Protein AF-A0A7W3VXF8-F1 (afdb_monomer_lite)

Foldseek 3Di:
DDPPPDPPDDVQQPPPCVPPVDDDDDDDDDDPDFDADACVVVADWDDDQQWIWGWDADQQGIKIKIAGDDPVCVVDPDRIDIDHDDDRPDDND

pLDDT: mean 74.11, std 17.32, range [31.52, 95.75]

Secondary structure (DSSP, 8-state):
----------TTSSTTGGGTT--PPPPPPPPSSPPP---GGG-EEEEETTEEEEEEEETTEEEEEEEE-GGGGGG-S-SEEEEE----SS---

Sequence (93 aa):
MRDEIGVVEYPDGGRYAELADVAVPRPPEPPAVPVEVDASRHLGVYERAGSRIELSQSPGGLRLKTTVTGGLAELVAEKRRTTTWCRCRTRCS

Radius of gyration: 18.43 Å; chains: 1; bounding box: 34×44×41 Å

Structure (mmCIF, N/CA/C/O backbone):
data_AF-A0A7W3VXF8-F1
#
_entry.id   AF-A0A7W3VXF8-F1
#
loop_
_atom_site.group_PDB
_atom_site.id
_atom_site.type_symbol
_atom_site.label_atom_id
_atom_site.label_alt_id
_atom_site.label_comp_id
_atom_site.label_asym_id
_atom_site.label_entity_id
_atom_site.label_seq_id
_atom_site.pdbx_PDB_ins_code
_atom_site.Cartn_x
_atom_site.Cartn_y
_atom_site.Cartn_z
_atom_site.occupancy
_atom_site.B_iso_or_equiv
_atom_site.auth_seq_id
_atom_site.auth_comp_id
_atom_site.auth_asym_id
_atom_site.auth_atom_id
_atom_site.pdbx_PDB_model_num
ATOM 1 N N . MET A 1 1 ? 13.747 -0.613 10.178 1.00 31.52 1 MET A N 1
ATOM 2 C CA . MET A 1 1 ? 13.461 -2.035 10.459 1.00 31.52 1 MET A CA 1
ATOM 3 C C . MET A 1 1 ? 13.057 -2.680 9.132 1.00 31.52 1 MET A C 1
ATOM 5 O O . MET A 1 1 ? 11.933 -2.452 8.716 1.00 31.52 1 MET A O 1
ATOM 9 N N . ARG A 1 2 ? 14.041 -3.323 8.461 1.00 32.22 2 ARG A N 1
ATOM 10 C CA . ARG A 1 2 ? 14.029 -4.171 7.231 1.00 32.22 2 ARG A CA 1
ATOM 11 C C . ARG A 1 2 ? 13.119 -3.688 6.082 1.00 32.22 2 ARG A C 1
ATOM 13 O O . ARG A 1 2 ? 11.917 -3.877 6.154 1.00 32.22 2 ARG A O 1
ATOM 20 N N . ASP A 1 3 ? 13.533 -2.992 5.023 1.00 37.75 3 ASP A N 1
ATOM 21 C CA . ASP A 1 3 ? 14.604 -3.129 4.001 1.00 37.75 3 ASP A CA 1
ATOM 22 C C . ASP A 1 3 ? 14.617 -4.385 3.099 1.00 37.75 3 ASP A C 1
ATOM 24 O O . ASP A 1 3 ? 15.316 -4.398 2.094 1.00 37.75 3 ASP A O 1
ATOM 28 N N . GLU A 1 4 ? 13.759 -5.382 3.326 1.00 40.66 4 GLU A N 1
ATOM 29 C CA . GLU A 1 4 ? 13.788 -6.634 2.543 1.00 40.66 4 GLU A CA 1
ATOM 30 C C . GLU A 1 4 ? 12.504 -6.880 1.739 1.00 40.66 4 GLU A C 1
ATOM 32 O O . GLU A 1 4 ? 11.823 -7.885 1.911 1.00 40.66 4 GLU A O 1
ATOM 37 N N . ILE A 1 5 ? 12.182 -5.979 0.807 1.00 43.97 5 ILE A N 1
ATOM 38 C CA . ILE A 1 5 ? 11.548 -6.439 -0.437 1.00 43.97 5 ILE A CA 1
ATOM 39 C C . ILE A 1 5 ? 12.698 -6.589 -1.428 1.00 43.97 5 ILE A C 1
ATOM 41 O O . ILE A 1 5 ? 13.017 -5.663 -2.176 1.00 43.97 5 ILE A O 1
ATOM 45 N N . GLY A 1 6 ? 13.412 -7.709 -1.321 1.00 36.53 6 GLY A N 1
ATOM 46 C CA . GLY A 1 6 ? 14.402 -8.086 -2.319 1.00 36.53 6 GLY A CA 1
ATOM 47 C C . GLY A 1 6 ? 13.703 -8.233 -3.665 1.00 36.53 6 GLY A C 1
ATOM 48 O O . GLY A 1 6 ? 12.604 -8.786 -3.742 1.00 36.53 6 GLY A O 1
ATOM 49 N N . VAL A 1 7 ? 14.325 -7.728 -4.728 1.00 49.03 7 VAL A N 1
ATOM 50 C CA . VAL A 1 7 ? 14.035 -8.251 -6.062 1.00 49.03 7 VAL A CA 1
ATOM 51 C C . VAL A 1 7 ? 14.354 -9.739 -5.967 1.00 49.03 7 VAL A C 1
ATOM 53 O O . VAL A 1 7 ? 15.483 -10.099 -5.642 1.00 49.03 7 VAL A O 1
ATOM 56 N N . VAL A 1 8 ? 13.351 -10.603 -6.129 1.00 53.25 8 VAL A N 1
ATOM 57 C CA . VAL A 1 8 ? 13.611 -12.041 -6.184 1.00 53.25 8 VAL A CA 1
ATOM 58 C C . VAL A 1 8 ? 14.216 -12.303 -7.552 1.00 53.25 8 VAL A C 1
ATOM 60 O O . VAL A 1 8 ? 13.501 -12.463 -8.540 1.00 53.25 8 VAL A O 1
ATOM 63 N N . GLU A 1 9 ? 15.540 -12.246 -7.616 1.00 53.84 9 GLU A N 1
ATOM 64 C CA . GLU A 1 9 ? 16.281 -12.640 -8.802 1.00 53.84 9 GLU A CA 1
ATOM 65 C C . GLU A 1 9 ? 16.202 -14.162 -8.920 1.00 53.84 9 GLU A C 1
ATOM 67 O O . GLU A 1 9 ? 16.647 -14.895 -8.037 1.00 53.84 9 GLU A O 1
ATOM 72 N N . TYR A 1 10 ? 15.575 -14.639 -9.993 1.00 58.34 10 TYR A N 1
ATOM 73 C CA . TYR A 1 10 ? 15.594 -16.047 -10.365 1.00 58.34 10 TYR A CA 1
ATOM 74 C C . TYR A 1 10 ? 16.610 -16.199 -11.498 1.00 58.34 10 TYR A C 1
ATOM 76 O O . TYR A 1 10 ? 16.266 -15.873 -12.637 1.00 58.34 10 TYR A O 1
ATOM 84 N N . PRO A 1 11 ? 17.842 -16.655 -11.213 1.00 59.06 11 PRO A N 1
ATOM 85 C CA . PRO A 1 11 ? 18.904 -16.747 -12.217 1.00 59.06 11 PRO A CA 1
ATOM 86 C C . PRO A 1 11 ? 18.530 -17.652 -13.405 1.00 59.06 11 PRO A C 1
ATOM 88 O O . PRO A 1 11 ? 19.047 -17.447 -14.499 1.00 59.06 11 PRO A O 1
ATOM 91 N N . ASP A 1 12 ? 17.552 -18.549 -13.215 1.00 58.75 12 ASP A N 1
ATOM 92 C CA . ASP A 1 12 ? 17.151 -19.575 -14.184 1.00 58.75 12 ASP A CA 1
ATOM 93 C C . ASP A 1 12 ? 15.709 -19.402 -14.720 1.00 58.75 12 ASP A C 1
ATOM 95 O O . ASP A 1 12 ? 15.093 -20.356 -15.177 1.00 58.75 12 ASP A O 1
ATOM 99 N N . GLY A 1 13 ? 15.115 -18.198 -14.656 1.00 58.00 13 GLY A N 1
ATOM 100 C CA . GLY A 1 13 ? 13.784 -17.932 -15.247 1.00 58.00 13 GLY A CA 1
ATOM 101 C C . GLY A 1 13 ? 12.577 -18.342 -14.384 1.00 58.00 13 GLY A C 1
ATOM 102 O O . GLY A 1 13 ? 11.441 -18.419 -14.856 1.00 58.00 13 GLY A O 1
ATOM 103 N N . GLY A 1 14 ? 12.799 -18.555 -13.088 1.00 61.75 14 GLY A N 1
ATOM 104 C CA . GLY A 1 14 ? 11.767 -18.989 -12.146 1.00 61.75 14 GLY A CA 1
ATOM 105 C C . GLY A 1 14 ? 11.409 -20.465 -12.331 1.00 61.75 14 GLY A C 1
ATOM 106 O O . GLY A 1 14 ? 11.866 -21.123 -13.256 1.00 61.75 14 GLY A O 1
ATOM 107 N N . ARG A 1 15 ? 10.560 -21.009 -11.452 1.00 61.00 15 ARG A N 1
ATOM 108 C CA . ARG A 1 15 ? 10.241 -22.456 -11.367 1.00 61.00 15 ARG A CA 1
ATOM 109 C C . ARG A 1 15 ? 9.626 -23.099 -12.629 1.00 61.00 15 ARG A C 1
ATOM 111 O O . ARG A 1 15 ? 9.267 -24.269 -12.580 1.00 61.00 15 ARG A O 1
ATOM 118 N N . TYR A 1 16 ? 9.452 -22.349 -13.715 1.00 58.75 16 TYR A N 1
ATOM 119 C CA . TYR A 1 16 ? 8.726 -22.777 -14.911 1.00 58.75 16 TYR A CA 1
ATOM 120 C C . TYR A 1 16 ? 9.527 -22.654 -16.214 1.00 58.75 16 TYR A C 1
ATOM 122 O O . TYR A 1 16 ? 9.085 -23.202 -17.219 1.00 58.75 16 TYR A O 1
ATOM 130 N N . ALA A 1 17 ? 10.676 -21.969 -16.232 1.00 57.66 17 ALA A N 1
ATOM 131 C CA . ALA A 1 17 ? 11.431 -21.775 -17.475 1.00 57.66 17 ALA A CA 1
ATOM 132 C C . ALA A 1 17 ? 12.059 -23.079 -17.996 1.00 57.66 17 ALA A C 1
ATOM 134 O O . ALA A 1 17 ? 12.018 -23.336 -19.195 1.00 57.66 17 ALA A O 1
ATOM 135 N N . GLU A 1 18 ? 12.534 -23.950 -17.101 1.00 61.06 18 GLU A N 1
ATOM 136 C CA . GLU A 1 18 ? 13.069 -25.278 -17.451 1.00 61.06 18 GLU A CA 1
ATOM 137 C C . GLU A 1 18 ? 11.995 -26.253 -17.967 1.00 61.06 18 GLU A C 1
ATOM 139 O O . GLU A 1 18 ? 12.318 -27.254 -18.598 1.00 61.06 18 GLU A O 1
ATOM 144 N N . LEU A 1 19 ? 10.711 -25.980 -17.701 1.00 69.00 19 LEU A N 1
ATOM 145 C CA . LEU A 1 19 ? 9.608 -26.896 -18.011 1.00 69.00 19 LEU A CA 1
ATOM 146 C C . LEU A 1 19 ? 8.965 -26.649 -19.380 1.00 69.00 19 LEU A C 1
ATOM 148 O O . LEU A 1 19 ? 8.135 -27.456 -19.796 1.00 69.00 19 LEU A O 1
ATOM 152 N N . ALA A 1 20 ? 9.276 -25.534 -20.050 1.00 64.81 20 ALA A N 1
ATOM 153 C CA . ALA A 1 20 ? 8.440 -25.050 -21.148 1.00 64.81 20 ALA A CA 1
ATOM 154 C C . ALA A 1 20 ? 9.164 -24.748 -22.472 1.00 64.81 20 ALA A C 1
ATOM 156 O O . ALA A 1 20 ? 8.477 -24.388 -23.421 1.00 64.81 20 ALA A O 1
ATOM 157 N N . ASP A 1 21 ? 10.496 -24.860 -22.575 1.00 65.75 21 ASP A N 1
ATOM 158 C CA . ASP A 1 21 ? 11.259 -24.403 -23.763 1.00 65.75 21 ASP A CA 1
ATOM 159 C C . ASP A 1 21 ? 10.881 -22.964 -24.205 1.00 65.75 21 ASP A C 1
ATOM 161 O O . ASP A 1 21 ? 10.988 -22.581 -25.373 1.00 65.75 21 ASP A O 1
ATOM 165 N N . VAL A 1 22 ? 10.417 -22.133 -23.261 1.00 72.00 22 VAL A N 1
ATOM 166 C CA . VAL A 1 22 ? 9.998 -20.750 -23.518 1.00 72.00 22 VAL A CA 1
ATOM 167 C C . VAL A 1 22 ? 11.120 -19.803 -23.113 1.00 72.00 22 VAL A C 1
ATOM 169 O O . VAL A 1 22 ? 11.507 -19.736 -21.947 1.00 72.00 22 VAL A O 1
ATOM 172 N N . ALA A 1 23 ? 11.595 -19.000 -24.067 1.00 75.38 23 ALA A N 1
ATOM 173 C CA . ALA A 1 23 ? 12.494 -17.888 -23.779 1.00 75.38 23 ALA A CA 1
ATOM 174 C C . ALA A 1 23 ? 11.761 -16.813 -22.953 1.00 75.38 23 ALA A C 1
ATOM 176 O O . ALA A 1 23 ? 10.855 -16.144 -23.454 1.00 75.38 23 ALA A O 1
ATOM 177 N N . VAL A 1 24 ? 12.154 -16.639 -21.687 1.00 74.12 24 VAL A N 1
ATOM 178 C CA . VAL A 1 24 ? 11.580 -15.621 -20.795 1.00 74.12 24 VAL A CA 1
ATOM 179 C C . VAL A 1 24 ? 12.201 -14.251 -21.113 1.00 74.12 24 VAL A C 1
ATOM 181 O O . VAL A 1 24 ? 13.426 -14.111 -21.053 1.00 74.12 24 VAL A O 1
ATOM 184 N N . PRO A 1 25 ? 11.401 -13.219 -21.452 1.00 78.25 25 PRO A N 1
ATOM 185 C CA . PRO A 1 25 ? 11.911 -11.866 -21.654 1.00 78.25 25 PRO A CA 1
ATOM 186 C C . PRO A 1 25 ? 12.614 -11.332 -20.402 1.00 78.25 25 PRO A C 1
ATOM 188 O O . PRO A 1 25 ? 12.208 -11.626 -19.277 1.00 78.25 25 PRO A O 1
ATOM 191 N N . ARG A 1 26 ? 13.649 -10.504 -20.594 1.00 79.31 26 ARG A N 1
ATOM 192 C CA . ARG A 1 26 ? 14.360 -9.869 -19.475 1.00 79.31 26 ARG A CA 1
ATOM 193 C C . ARG A 1 26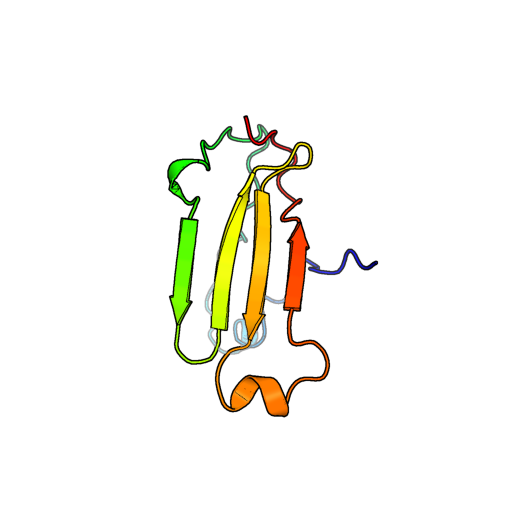 ? 13.396 -9.045 -18.605 1.00 79.31 26 ARG A C 1
ATOM 195 O O . ARG A 1 26 ? 12.518 -8.380 -19.165 1.00 79.31 26 ARG A O 1
ATOM 202 N N . PRO A 1 27 ? 13.569 -9.045 -17.268 1.00 81.31 27 PRO A N 1
ATOM 203 C CA . PRO A 1 27 ? 12.773 -8.202 -16.387 1.00 81.31 27 PRO A CA 1
ATOM 204 C C . PRO A 1 27 ? 12.892 -6.721 -16.773 1.00 81.31 27 PRO A C 1
ATOM 206 O O . PRO A 1 27 ? 13.978 -6.275 -17.150 1.00 81.31 27 PRO A O 1
ATOM 209 N N . PRO A 1 28 ? 11.805 -5.940 -16.676 1.00 83.19 28 PRO A N 1
ATOM 210 C CA . PRO A 1 28 ? 11.880 -4.502 -16.871 1.00 83.19 28 PRO A CA 1
ATOM 211 C C . PRO A 1 28 ? 12.739 -3.865 -15.772 1.00 83.19 28 PRO A C 1
ATOM 213 O O . PRO A 1 28 ? 12.523 -4.103 -14.583 1.00 83.19 28 PRO A O 1
ATOM 216 N N . GLU A 1 29 ? 13.691 -3.026 -16.172 1.00 84.31 29 GLU A N 1
ATOM 217 C CA . GLU A 1 29 ? 14.502 -2.233 -15.248 1.00 84.31 29 GLU A CA 1
ATOM 218 C C . GLU A 1 29 ? 13.824 -0.886 -14.946 1.00 84.31 29 GLU A C 1
ATOM 220 O O . GLU A 1 29 ? 13.115 -0.338 -15.800 1.00 84.31 29 GLU A O 1
ATOM 225 N N . PRO A 1 30 ? 14.030 -0.313 -13.746 1.00 82.81 30 PRO A N 1
ATOM 226 C CA . PRO A 1 30 ? 13.606 1.050 -13.468 1.00 82.81 30 PRO A CA 1
ATOM 227 C C . PRO A 1 30 ? 14.236 2.041 -14.461 1.00 82.81 30 PRO A C 1
ATOM 229 O O . PRO A 1 30 ? 15.407 1.894 -14.817 1.00 82.81 30 PRO A O 1
ATOM 232 N N . PRO A 1 31 ? 13.505 3.084 -14.885 1.00 83.81 31 PRO A N 1
ATOM 233 C CA . PRO A 1 31 ? 14.051 4.090 -15.785 1.00 83.81 31 PRO A CA 1
ATOM 234 C C . PRO A 1 31 ? 15.241 4.816 -15.142 1.00 83.81 31 PRO A C 1
ATOM 236 O O . PRO A 1 31 ? 15.221 5.140 -13.953 1.00 83.81 31 PRO A O 1
ATOM 239 N N . ALA A 1 32 ? 16.266 5.107 -15.950 1.00 86.31 32 ALA A N 1
ATOM 240 C CA . ALA A 1 32 ? 17.486 5.780 -15.493 1.00 86.31 32 ALA A CA 1
ATOM 241 C C . ALA A 1 32 ? 17.208 7.172 -14.902 1.00 86.31 32 ALA A C 1
ATOM 243 O O . ALA A 1 32 ? 17.855 7.588 -13.942 1.00 86.31 32 ALA A O 1
ATOM 244 N N . VAL A 1 33 ? 16.224 7.879 -15.465 1.00 84.38 33 VAL A N 1
ATOM 245 C CA . VAL A 1 33 ? 15.701 9.126 -14.909 1.00 84.38 33 VAL A CA 1
ATOM 246 C C . VAL A 1 33 ? 14.414 8.807 -14.147 1.00 84.38 33 VAL A C 1
ATOM 248 O O . VAL A 1 33 ? 13.472 8.287 -14.752 1.00 84.38 33 VAL A O 1
ATOM 251 N N . PRO A 1 34 ? 14.348 9.107 -12.838 1.00 81.38 34 PRO A N 1
ATOM 252 C CA . PRO A 1 34 ? 13.123 8.957 -12.069 1.00 81.38 34 PRO A CA 1
ATOM 253 C C . PRO A 1 34 ? 11.978 9.774 -12.678 1.00 81.38 34 PRO A C 1
ATOM 255 O O . PRO A 1 34 ? 12.143 10.948 -13.001 1.00 81.38 34 PRO A O 1
ATOM 258 N N . VAL A 1 35 ? 10.808 9.150 -12.813 1.00 82.25 35 VAL A N 1
ATOM 259 C CA . VAL A 1 35 ? 9.599 9.824 -13.296 1.00 82.25 35 VAL A CA 1
ATOM 260 C C . VAL A 1 35 ? 8.877 10.459 -12.114 1.00 82.25 35 VAL A C 1
ATOM 262 O O . VAL A 1 35 ? 8.584 9.780 -11.126 1.00 82.25 35 VAL A O 1
ATOM 265 N N . GLU A 1 36 ? 8.581 11.751 -12.227 1.00 79.62 36 GLU A N 1
ATOM 266 C CA . GLU A 1 36 ? 7.711 12.458 -11.290 1.00 79.62 36 GLU A CA 1
ATOM 267 C C . GLU A 1 36 ? 6.261 12.037 -11.547 1.00 79.62 36 GLU A C 1
ATOM 269 O O . GLU A 1 36 ? 5.749 12.135 -12.665 1.00 79.62 36 GLU A O 1
ATOM 274 N N . VAL A 1 37 ? 5.604 11.523 -10.509 1.00 81.38 37 VAL A N 1
ATOM 275 C CA . VAL A 1 37 ? 4.212 11.080 -10.577 1.00 81.38 37 VAL A CA 1
ATOM 276 C C . VAL A 1 37 ? 3.435 11.804 -9.496 1.00 81.38 37 VAL A C 1
ATOM 278 O O . VAL A 1 37 ? 3.691 11.607 -8.310 1.00 81.38 37 VAL A O 1
ATOM 281 N N . ASP A 1 38 ? 2.435 12.579 -9.907 1.00 81.75 38 ASP A N 1
ATOM 282 C CA . ASP A 1 38 ? 1.470 13.146 -8.974 1.00 81.75 38 ASP A CA 1
ATOM 283 C C . ASP A 1 38 ? 0.602 12.025 -8.382 1.00 81.75 38 ASP A C 1
ATOM 285 O O . ASP A 1 38 ? -0.265 11.436 -9.046 1.00 81.75 38 ASP A O 1
ATOM 289 N N . ALA A 1 39 ? 0.869 11.709 -7.118 1.00 82.06 39 ALA A N 1
ATOM 290 C CA . ALA A 1 39 ? 0.162 10.683 -6.374 1.00 82.06 39 ALA A CA 1
ATOM 291 C C . ALA A 1 39 ? -1.043 11.227 -5.588 1.00 82.06 39 ALA A C 1
ATOM 293 O O . ALA A 1 39 ? -1.762 10.443 -4.964 1.00 82.06 39 ALA A O 1
ATOM 294 N N . SER A 1 40 ? -1.301 12.540 -5.643 1.00 85.81 40 SER A N 1
ATOM 295 C CA . SER A 1 40 ? -2.408 13.187 -4.931 1.00 85.81 40 SER A CA 1
ATOM 296 C C . SER A 1 40 ? -3.773 12.616 -5.328 1.00 85.81 40 SER A C 1
ATOM 298 O O . SER A 1 40 ? -4.658 12.476 -4.484 1.00 85.81 40 SER A O 1
ATOM 300 N N . ARG A 1 41 ? -3.907 12.166 -6.584 1.00 86.94 41 ARG A N 1
ATOM 301 C CA . ARG A 1 41 ? -5.117 11.516 -7.112 1.00 86.94 41 ARG A CA 1
ATOM 302 C C . ARG A 1 41 ? -5.518 10.228 -6.388 1.00 86.94 41 ARG A C 1
ATOM 304 O O . ARG A 1 41 ? -6.650 9.785 -6.532 1.00 86.94 41 ARG A O 1
ATOM 311 N N . HIS A 1 42 ? -4.592 9.608 -5.657 1.00 88.69 42 HIS A N 1
ATOM 312 C CA . HIS A 1 42 ? -4.826 8.341 -4.957 1.00 88.69 42 HIS A CA 1
ATOM 313 C C . HIS A 1 42 ? -5.115 8.526 -3.468 1.00 88.69 42 HIS A C 1
ATOM 315 O O . HIS A 1 42 ? -5.393 7.546 -2.776 1.00 88.69 42 HIS A O 1
ATOM 321 N N . LEU A 1 43 ? -5.041 9.754 -2.957 1.00 92.69 43 LEU A N 1
ATOM 322 C CA . LEU A 1 43 ? -5.300 10.039 -1.551 1.00 92.69 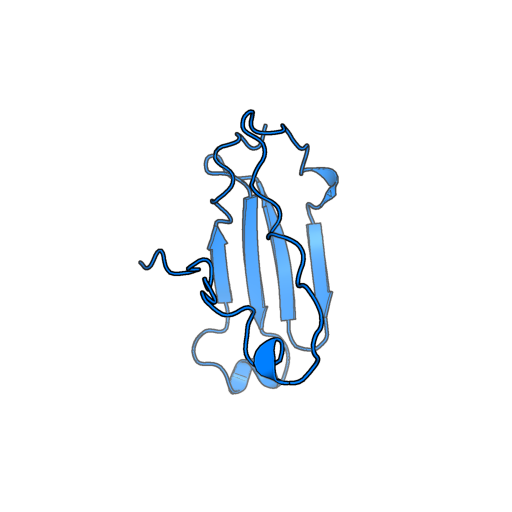43 LEU A CA 1
ATOM 323 C C . LEU A 1 43 ? -6.761 9.787 -1.198 1.00 92.69 43 LEU A C 1
ATOM 325 O O . LEU A 1 43 ? -7.665 10.017 -1.997 1.00 92.69 43 LEU A O 1
ATOM 329 N N . GLY A 1 44 ? -6.984 9.347 0.036 1.00 93.94 44 GLY A N 1
ATOM 330 C CA . GLY A 1 44 ? -8.325 9.088 0.534 1.00 93.94 44 GLY A CA 1
ATOM 331 C C . GLY A 1 44 ? -8.409 7.832 1.380 1.00 93.94 44 GLY A C 1
ATOM 332 O O . GLY A 1 44 ? -7.411 7.311 1.887 1.00 93.94 44 GLY A O 1
ATOM 333 N N . VAL A 1 45 ? -9.641 7.368 1.554 1.00 95.75 45 VAL A N 1
ATOM 334 C CA . VAL A 1 45 ? -9.960 6.204 2.371 1.00 95.75 45 VAL A CA 1
ATOM 335 C C . VAL A 1 45 ? -10.570 5.134 1.487 1.00 95.75 45 VAL A C 1
ATOM 337 O O . VAL A 1 45 ? -11.563 5.372 0.806 1.00 95.75 45 VAL A O 1
ATOM 340 N N . TYR A 1 46 ? -9.990 3.947 1.563 1.00 94.50 46 TYR A N 1
ATOM 341 C CA . TYR A 1 46 ? -10.455 2.760 0.873 1.00 94.50 46 TYR A CA 1
ATOM 342 C C . TYR A 1 46 ? -10.940 1.757 1.902 1.00 94.50 46 TYR A C 1
ATOM 344 O O . TYR A 1 46 ? -10.333 1.576 2.964 1.00 94.50 46 TYR A O 1
ATOM 352 N N . GLU A 1 47 ? -12.026 1.077 1.575 1.00 89.44 47 GLU A N 1
ATOM 353 C CA . GLU A 1 47 ? -12.5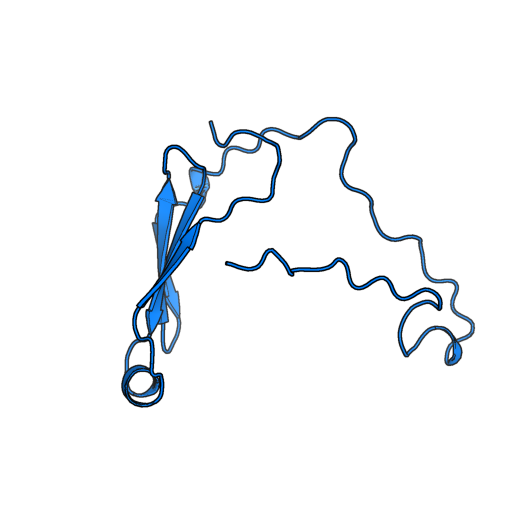88 0.044 2.424 1.00 89.44 47 GLU A CA 1
ATOM 354 C C . GLU A 1 47 ? -12.687 -1.264 1.650 1.00 89.44 47 GLU A C 1
ATOM 356 O O . GLU A 1 47 ? -13.089 -1.302 0.489 1.00 89.44 47 GLU A O 1
ATOM 361 N N . ARG A 1 48 ? -12.295 -2.346 2.314 1.00 88.44 48 ARG A N 1
ATOM 362 C CA . ARG A 1 48 ? -12.545 -3.719 1.885 1.00 88.44 48 ARG A CA 1
ATOM 363 C C . ARG A 1 48 ? -13.028 -4.512 3.086 1.00 88.44 48 ARG A C 1
ATOM 365 O O . ARG A 1 48 ? -12.775 -4.132 4.231 1.00 88.44 48 ARG A O 1
ATOM 372 N N . ALA A 1 49 ? -13.648 -5.659 2.830 1.00 88.12 49 ALA A N 1
ATOM 373 C CA . ALA A 1 49 ? -13.982 -6.598 3.891 1.00 88.12 49 ALA A CA 1
ATOM 374 C C . ALA A 1 49 ? -12.738 -6.888 4.757 1.00 88.12 49 ALA A C 1
ATOM 376 O O . ALA A 1 49 ? -11.702 -7.340 4.260 1.00 88.12 49 ALA A O 1
ATOM 377 N N . GLY A 1 50 ? -12.838 -6.562 6.046 1.00 84.69 50 GLY A N 1
ATOM 378 C CA . GLY A 1 50 ? -11.794 -6.797 7.042 1.00 84.69 50 GLY A CA 1
ATOM 379 C C . GLY A 1 50 ? -10.689 -5.741 7.138 1.00 84.69 50 GLY A C 1
ATOM 380 O O . GLY A 1 50 ? -9.809 -5.894 7.984 1.00 84.69 50 GLY A O 1
ATOM 381 N N . SER A 1 51 ? -10.685 -4.671 6.331 1.00 89.25 51 SER A N 1
ATOM 382 C CA . SER A 1 51 ? -9.735 -3.572 6.551 1.00 89.25 51 SER A CA 1
ATOM 383 C C . SER A 1 51 ? -10.161 -2.228 5.967 1.00 89.25 51 SER A C 1
ATOM 385 O O . SER A 1 51 ? -10.619 -2.149 4.828 1.00 89.25 51 SER A O 1
ATOM 387 N N . ARG A 1 52 ? -9.849 -1.161 6.701 1.00 93.19 52 ARG A N 1
ATOM 388 C CA . ARG A 1 52 ? -9.885 0.232 6.250 1.00 93.19 52 ARG A CA 1
ATOM 389 C C . ARG A 1 52 ? -8.464 0.728 5.997 1.00 93.19 52 ARG A C 1
ATOM 391 O O . ARG A 1 52 ? -7.600 0.568 6.860 1.00 93.19 52 ARG A O 1
ATOM 398 N N . ILE A 1 53 ? -8.224 1.328 4.839 1.00 93.44 53 ILE A N 1
ATOM 399 C CA . ILE A 1 53 ? -6.912 1.816 4.407 1.00 93.44 53 ILE A CA 1
ATOM 400 C C . ILE A 1 53 ? -7.008 3.324 4.184 1.00 93.44 53 ILE A C 1
ATOM 402 O O . ILE A 1 53 ? -7.868 3.792 3.448 1.00 93.44 53 ILE A O 1
ATOM 406 N N . GLU A 1 54 ? -6.127 4.084 4.821 1.00 94.69 54 GLU A N 1
ATOM 407 C CA . GLU A 1 54 ? -6.042 5.539 4.708 1.00 94.69 54 GLU A CA 1
ATOM 408 C C . GLU A 1 54 ? -4.725 5.893 3.994 1.00 94.69 54 GLU A C 1
ATOM 410 O O . GLU A 1 54 ? -3.649 5.509 4.465 1.00 94.69 54 GLU A O 1
ATOM 415 N N . LEU A 1 55 ? -4.809 6.601 2.862 1.00 93.19 55 LEU A N 1
ATOM 416 C CA . LEU A 1 55 ? -3.668 7.133 2.111 1.00 93.19 55 LEU A CA 1
ATOM 417 C C . LEU A 1 55 ? -3.545 8.642 2.335 1.00 93.19 55 LEU A C 1
ATOM 419 O O . LEU A 1 55 ? -4.470 9.397 2.029 1.0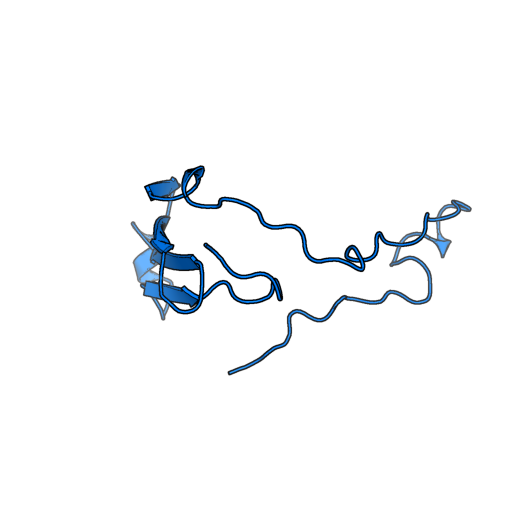0 93.19 55 LEU A O 1
ATOM 423 N N . SER A 1 56 ? -2.393 9.082 2.844 1.00 91.38 56 SER A N 1
ATOM 424 C CA . SER A 1 56 ? -2.080 10.491 3.098 1.00 91.38 56 SER A CA 1
ATOM 425 C C . SER A 1 56 ? -0.676 10.860 2.622 1.00 91.38 56 SER A C 1
ATOM 427 O O . SER A 1 56 ? 0.202 10.006 2.504 1.00 91.38 56 SER A O 1
ATOM 429 N N . GLN A 1 57 ? -0.444 12.145 2.352 1.00 89.50 57 GLN A N 1
ATOM 430 C CA . GLN A 1 57 ? 0.905 12.650 2.092 1.00 89.50 57 GLN A CA 1
ATOM 431 C C . GLN A 1 57 ? 1.627 12.968 3.401 1.00 89.50 57 GLN A C 1
ATOM 433 O O . GLN A 1 57 ? 1.020 13.392 4.386 1.00 89.50 57 GLN A O 1
ATOM 438 N N . SER A 1 58 ? 2.941 12.776 3.407 1.00 82.38 58 SER A N 1
ATOM 439 C CA . SER A 1 58 ? 3.831 13.216 4.474 1.00 82.38 58 SER A CA 1
ATOM 440 C C . SER A 1 58 ? 5.119 13.783 3.870 1.00 82.38 58 SER A C 1
ATOM 442 O O . SER A 1 58 ? 5.425 13.473 2.719 1.00 82.38 58 SER A O 1
ATOM 444 N N . PRO A 1 59 ? 5.927 14.549 4.626 1.00 77.25 59 PRO A N 1
ATOM 445 C CA . PRO A 1 59 ? 7.192 15.090 4.117 1.00 77.25 59 PRO A CA 1
ATOM 446 C C . PRO A 1 59 ? 8.174 14.026 3.589 1.00 77.25 59 PRO A C 1
ATOM 448 O O . PRO A 1 59 ? 9.056 14.338 2.799 1.00 77.25 59 PRO A O 1
ATOM 451 N N . GLY A 1 60 ? 8.029 12.769 4.027 1.00 74.69 60 GLY A N 1
ATOM 452 C CA . GLY A 1 60 ? 8.823 11.621 3.573 1.00 74.69 60 GLY A CA 1
ATOM 453 C C . GL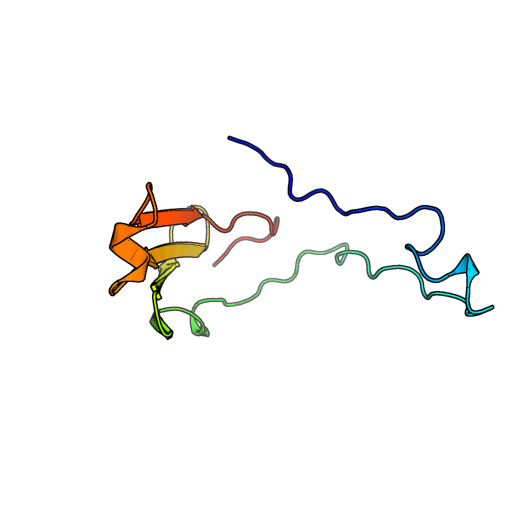Y A 1 60 ? 8.170 10.790 2.461 1.00 74.69 60 GLY A C 1
ATOM 454 O O . GLY A 1 60 ? 8.582 9.650 2.252 1.00 74.69 60 GLY A O 1
ATOM 455 N N . GLY A 1 61 ? 7.132 11.312 1.801 1.00 79.38 61 GLY A N 1
ATOM 456 C CA . GLY A 1 61 ? 6.363 10.615 0.770 1.00 79.38 61 GLY A CA 1
ATOM 457 C C . GLY A 1 61 ? 4.994 10.135 1.250 1.00 79.38 61 GLY A C 1
ATOM 458 O O . GLY A 1 61 ? 4.495 10.531 2.311 1.00 79.38 61 GLY A O 1
ATOM 459 N N . LEU A 1 62 ? 4.372 9.268 0.453 1.00 86.06 62 LEU A N 1
ATOM 460 C CA . LEU A 1 62 ? 3.067 8.693 0.760 1.00 86.06 62 LEU A CA 1
ATOM 461 C C . LEU A 1 62 ? 3.099 7.834 2.028 1.00 86.06 62 LEU A C 1
ATOM 463 O O . LEU A 1 62 ? 3.985 7.007 2.250 1.00 86.06 62 LEU A O 1
ATOM 467 N N . ARG A 1 63 ? 2.067 7.987 2.851 1.00 88.38 63 ARG A N 1
ATOM 468 C CA . ARG A 1 63 ? 1.830 7.198 4.051 1.00 88.38 63 ARG A CA 1
ATOM 469 C C . ARG A 1 63 ? 0.546 6.405 3.885 1.00 88.38 63 ARG A C 1
ATOM 471 O O . ARG A 1 63 ? -0.508 6.954 3.584 1.00 88.38 63 ARG A O 1
ATOM 478 N N . LEU A 1 64 ? 0.652 5.108 4.138 1.00 91.31 64 LEU A N 1
ATOM 479 C CA . LEU A 1 64 ? -0.460 4.177 4.154 1.00 91.31 64 LEU A CA 1
ATOM 480 C C . LEU A 1 64 ? -0.707 3.733 5.590 1.00 91.31 64 LEU A C 1
ATOM 482 O O . LEU A 1 64 ? 0.193 3.229 6.263 1.00 91.31 64 LEU A O 1
ATOM 486 N N . LYS A 1 65 ? -1.937 3.891 6.065 1.00 92.25 65 LYS A N 1
ATOM 487 C CA . LYS A 1 65 ? -2.376 3.380 7.361 1.00 92.25 65 LYS A CA 1
ATOM 488 C C . LYS A 1 65 ? -3.474 2.353 7.150 1.00 92.25 65 LYS A C 1
ATOM 490 O O . LYS A 1 65 ? -4.549 2.673 6.666 1.00 92.25 65 LYS A O 1
ATOM 495 N N . THR A 1 66 ? -3.202 1.114 7.531 1.00 91.00 66 THR A N 1
ATOM 496 C CA . THR A 1 66 ? -4.176 0.024 7.498 1.00 91.00 66 THR A CA 1
ATOM 497 C C . THR A 1 66 ? -4.725 -0.202 8.893 1.00 91.00 66 THR A C 1
ATOM 499 O O . THR A 1 66 ? -3.969 -0.317 9.856 1.00 91.00 66 THR A O 1
ATOM 502 N N . THR A 1 67 ? -6.042 -0.296 8.994 1.00 93.44 67 THR A N 1
ATOM 503 C CA . THR A 1 67 ? -6.758 -0.695 10.202 1.00 93.44 67 THR A CA 1
ATOM 504 C C . THR A 1 67 ? -7.552 -1.949 9.886 1.00 93.44 67 THR A C 1
ATOM 506 O O . THR A 1 67 ? -8.400 -1.920 8.998 1.00 93.44 67 THR A O 1
ATOM 509 N N . VAL A 1 68 ? -7.276 -3.048 10.582 1.00 91.75 68 VAL A N 1
ATOM 510 C CA . VAL A 1 68 ? -8.061 -4.280 10.458 1.00 91.75 68 VAL A CA 1
ATOM 511 C C . VAL A 1 68 ? -9.410 -4.061 11.141 1.00 91.75 68 VAL A C 1
ATOM 513 O O . VAL A 1 68 ? -9.472 -3.502 12.236 1.00 91.75 68 VAL A O 1
ATOM 516 N N . THR A 1 69 ? -10.492 -4.446 10.471 1.00 89.44 69 THR A N 1
ATOM 517 C CA . THR A 1 69 ? -11.873 -4.210 10.915 1.00 89.44 69 THR A CA 1
ATOM 518 C C . THR A 1 69 ? -12.645 -5.525 11.044 1.00 89.44 69 THR A C 1
ATOM 520 O O . THR A 1 69 ? -12.272 -6.545 10.464 1.00 89.44 69 THR A O 1
ATOM 523 N N . GLY A 1 70 ? -13.736 -5.511 11.817 1.00 85.69 70 GLY A N 1
ATOM 524 C CA . GLY A 1 70 ? -14.605 -6.679 12.007 1.00 85.69 70 GLY A CA 1
ATOM 525 C C . GLY A 1 70 ? -13.939 -7.832 12.768 1.00 85.69 70 GLY A C 1
ATOM 526 O O . GLY A 1 70 ? -12.968 -7.629 13.491 1.00 85.69 70 GLY A O 1
ATOM 527 N N . GLY A 1 71 ? -14.451 -9.056 12.591 1.00 83.56 71 GLY A N 1
ATOM 528 C CA . GLY A 1 71 ? -13.973 -10.244 13.321 1.00 83.56 71 GLY A CA 1
ATOM 529 C C . GLY A 1 71 ? -12.499 -10.595 13.077 1.00 83.56 71 GLY A C 1
ATOM 530 O O . GLY A 1 71 ? -11.855 -11.177 13.941 1.00 83.56 71 GLY A O 1
ATOM 531 N N . LEU A 1 72 ? -11.935 -10.165 11.943 1.00 80.50 72 LEU A N 1
ATOM 532 C CA . LEU A 1 72 ? -10.505 -10.293 11.642 1.00 80.50 72 LEU A CA 1
ATOM 533 C C . LEU A 1 72 ? -9.626 -9.509 12.623 1.00 80.50 72 LEU A C 1
ATOM 535 O O . LEU A 1 72 ? -8.500 -9.926 12.885 1.00 80.50 72 LEU A O 1
ATOM 539 N N . ALA A 1 73 ? -10.125 -8.399 13.176 1.00 83.06 73 ALA A N 1
ATOM 540 C CA . ALA A 1 73 ? -9.370 -7.595 14.127 1.00 83.06 73 ALA A CA 1
ATOM 541 C C . ALA A 1 73 ? -9.030 -8.405 15.384 1.00 83.06 73 ALA A C 1
ATOM 543 O O . ALA A 1 73 ? -7.916 -8.299 15.882 1.00 83.06 73 ALA A O 1
ATOM 544 N N . GLU A 1 74 ? -9.939 -9.259 15.858 1.00 85.06 74 GLU A N 1
ATOM 545 C CA . GLU A 1 74 ? -9.730 -10.068 17.067 1.00 85.06 74 GLU A CA 1
ATOM 546 C C . GLU A 1 74 ? -8.699 -11.192 16.890 1.00 85.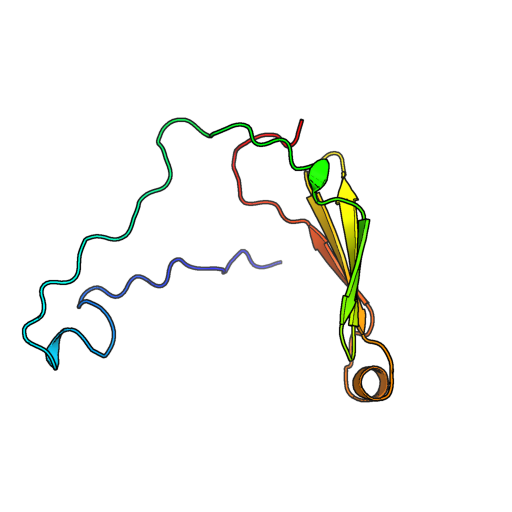06 74 GLU A C 1
ATOM 548 O O . GLU A 1 74 ? -8.218 -11.745 17.874 1.00 85.06 74 GLU A O 1
ATOM 553 N N . LEU A 1 75 ? -8.321 -11.505 15.649 1.00 86.50 75 LEU A N 1
ATOM 554 C CA . LEU A 1 75 ? -7.377 -12.577 15.325 1.00 86.50 75 LEU A CA 1
ATOM 555 C C . LEU A 1 75 ? -5.958 -12.072 15.037 1.00 86.50 75 LEU A C 1
ATOM 557 O O . LEU A 1 75 ? -5.041 -12.877 14.881 1.00 86.50 75 LEU A O 1
ATOM 561 N N . VAL A 1 76 ? -5.757 -10.756 14.940 1.00 82.56 76 VAL A N 1
ATOM 562 C CA . VAL A 1 76 ? -4.453 -10.162 14.623 1.00 82.56 76 VAL A CA 1
ATOM 563 C C . VAL A 1 76 ? -3.886 -9.417 15.823 1.00 82.56 76 VAL A C 1
ATOM 565 O O . VAL A 1 76 ? -4.556 -8.600 16.450 1.00 82.56 76 VAL A O 1
ATOM 568 N N . ALA A 1 77 ? -2.607 -9.659 16.115 1.00 77.62 77 ALA A N 1
ATOM 569 C CA . ALA A 1 77 ? -1.914 -8.982 17.210 1.00 77.62 77 ALA A CA 1
ATOM 570 C C . ALA A 1 77 ? -1.796 -7.464 16.976 1.00 77.62 77 ALA A C 1
ATOM 572 O O . ALA A 1 77 ? -1.898 -6.672 17.908 1.00 77.62 77 ALA A O 1
ATOM 573 N N . GLU A 1 78 ? -1.618 -7.045 15.720 1.00 75.62 78 GLU A N 1
ATOM 574 C CA . GLU A 1 78 ? -1.500 -5.638 15.342 1.00 75.62 78 GLU A CA 1
ATOM 575 C C . GLU A 1 78 ? -2.705 -5.203 14.496 1.00 75.62 78 GLU A C 1
ATOM 577 O O . GLU A 1 78 ? -2.793 -5.484 13.301 1.00 75.62 78 GLU A O 1
ATOM 582 N N . LYS A 1 79 ? -3.644 -4.487 15.129 1.00 82.88 79 LYS A N 1
ATOM 583 C CA . LYS A 1 79 ? -4.880 -3.994 14.491 1.00 82.88 79 LYS A CA 1
ATOM 584 C C . LYS A 1 79 ? -4.655 -2.753 13.617 1.00 82.88 79 LYS A C 1
ATOM 586 O O . LYS A 1 79 ? -5.457 -2.480 12.725 1.00 82.88 79 LYS A O 1
ATOM 591 N N . ARG A 1 80 ? -3.589 -1.981 13.861 1.00 82.31 80 ARG A N 1
ATOM 592 C CA . ARG A 1 80 ? -3.232 -0.787 13.081 1.00 82.31 80 ARG A CA 1
ATOM 593 C C . ARG A 1 80 ? -1.779 -0.846 12.666 1.00 82.31 80 ARG A C 1
ATOM 595 O O . ARG A 1 80 ? -0.901 -0.836 13.517 1.00 82.31 80 ARG A O 1
ATOM 602 N N . ARG A 1 81 ? -1.544 -0.800 11.361 1.00 84.06 81 ARG A N 1
ATOM 603 C CA . ARG A 1 81 ? -0.206 -0.726 10.788 1.00 84.06 81 ARG A CA 1
ATOM 604 C C . ARG A 1 81 ? -0.080 0.536 9.966 1.00 84.06 81 ARG A C 1
ATOM 606 O O . ARG A 1 81 ? -0.931 0.822 9.128 1.00 84.06 81 ARG A O 1
ATOM 613 N N . THR A 1 82 ? 0.994 1.277 10.196 1.00 82.38 82 THR A N 1
ATOM 614 C CA . THR A 1 82 ? 1.347 2.413 9.350 1.00 82.38 82 THR A CA 1
ATOM 615 C C . THR A 1 82 ? 2.620 2.081 8.601 1.00 82.38 82 THR A C 1
ATOM 617 O O . THR A 1 82 ? 3.655 1.824 9.208 1.00 82.38 82 THR A O 1
ATOM 620 N N . THR A 1 83 ? 2.544 2.122 7.280 1.00 78.06 83 THR A N 1
ATOM 621 C CA . THR A 1 83 ? 3.676 1.918 6.390 1.00 78.06 83 THR A CA 1
ATOM 622 C C . THR A 1 83 ? 3.900 3.212 5.630 1.00 78.06 83 THR A C 1
ATOM 624 O O . THR A 1 83 ? 3.018 3.699 4.925 1.00 78.06 83 THR A O 1
ATOM 627 N N . THR A 1 84 ? 5.079 3.800 5.791 1.00 73.25 84 THR A N 1
ATOM 628 C CA . THR A 1 84 ? 5.518 4.843 4.867 1.00 73.25 84 THR A CA 1
ATOM 629 C C . THR A 1 84 ? 5.920 4.144 3.583 1.00 73.25 84 THR A C 1
ATOM 631 O O . THR A 1 84 ? 6.794 3.275 3.601 1.00 73.25 84 THR A O 1
ATOM 634 N N . TRP A 1 85 ? 5.278 4.495 2.479 1.00 57.78 85 TRP A N 1
ATOM 635 C CA . TRP A 1 85 ? 5.731 4.030 1.187 1.00 57.78 85 TRP A CA 1
ATOM 636 C C . TRP A 1 85 ? 6.887 4.921 0.753 1.00 57.78 85 TRP A C 1
ATOM 638 O O . TRP A 1 85 ? 6.707 6.081 0.394 1.00 57.78 85 TRP A O 1
ATOM 648 N N . CYS A 1 86 ? 8.099 4.385 0.863 1.00 52.88 86 CYS A N 1
ATOM 649 C CA . CYS A 1 86 ? 9.309 5.066 0.437 1.00 52.88 86 CYS A CA 1
ATOM 650 C C . CYS A 1 86 ? 10.219 4.040 -0.243 1.00 52.88 86 CYS A C 1
ATOM 652 O O . CYS A 1 86 ? 10.957 3.319 0.425 1.00 52.88 86 CYS A O 1
ATOM 654 N N . ARG A 1 87 ? 10.098 3.921 -1.572 1.00 52.59 87 ARG A N 1
ATOM 655 C CA . ARG A 1 87 ? 11.116 3.287 -2.436 1.00 52.59 87 ARG A CA 1
ATOM 656 C C . ARG A 1 87 ? 11.055 3.713 -3.910 1.00 52.59 87 ARG A C 1
ATOM 658 O O . ARG A 1 87 ? 11.640 3.053 -4.758 1.00 52.59 87 ARG A O 1
ATOM 665 N N . CYS A 1 88 ? 10.435 4.853 -4.210 1.00 44.72 88 CYS A N 1
ATOM 666 C CA . CYS A 1 88 ? 10.809 5.635 -5.386 1.00 44.72 88 CYS A CA 1
ATOM 667 C C . CYS A 1 88 ? 11.850 6.656 -4.919 1.00 44.72 88 CYS A C 1
ATOM 669 O O . CYS A 1 88 ? 11.604 7.378 -3.959 1.00 44.72 88 CYS A O 1
ATOM 671 N N . ARG A 1 89 ? 13.020 6.715 -5.567 1.00 49.56 89 ARG A N 1
ATOM 672 C CA . ARG A 1 89 ? 14.009 7.792 -5.335 1.00 49.56 89 ARG A CA 1
ATOM 673 C C . ARG A 1 89 ? 13.481 9.181 -5.746 1.00 49.56 89 ARG A C 1
ATOM 675 O O . ARG A 1 89 ? 14.171 10.173 -5.550 1.00 49.56 89 ARG A O 1
ATOM 682 N N . THR A 1 90 ? 12.289 9.239 -6.326 1.00 46.84 90 THR A N 1
ATOM 683 C CA . THR A 1 90 ? 11.578 10.432 -6.777 1.00 46.84 90 THR A CA 1
ATOM 684 C C . THR A 1 90 ? 10.799 11.075 -5.632 1.00 46.84 90 THR A C 1
ATOM 686 O O . THR A 1 90 ? 10.141 10.383 -4.851 1.00 46.84 90 THR A O 1
ATOM 689 N N . ARG A 1 91 ? 10.878 12.404 -5.525 1.00 43.12 91 ARG A N 1
ATOM 690 C CA . ARG A 1 91 ? 10.064 13.184 -4.587 1.00 43.12 91 ARG A CA 1
ATOM 691 C C . ARG A 1 91 ? 8.587 12.908 -4.874 1.00 43.12 91 ARG A C 1
ATOM 693 O O . ARG A 1 91 ? 8.172 12.878 -6.021 1.00 43.12 91 ARG A O 1
ATOM 700 N N . CYS A 1 92 ? 7.788 12.721 -3.829 1.00 40.53 92 CYS A N 1
ATOM 701 C CA . CYS A 1 92 ? 6.368 13.046 -3.936 1.00 40.53 92 CYS A CA 1
ATOM 702 C C . CYS A 1 92 ? 6.305 14.569 -3.802 1.00 40.53 92 CYS A C 1
ATOM 704 O O . CYS A 1 92 ? 6.664 15.086 -2.740 1.00 40.53 92 CYS A O 1
ATOM 706 N N . SER A 1 93 ? 6.010 15.262 -4.900 1.00 43.66 93 SER A N 1
ATOM 707 C CA . SER A 1 93 ? 5.713 16.697 -4.888 1.00 43.66 93 SER A CA 1
ATOM 708 C C . SER A 1 93 ? 4.288 16.961 -4.414 1.00 43.66 93 SER A C 1
ATOM 710 O O . SER A 1 93 ? 3.420 16.078 -4.604 1.00 43.66 93 SER A O 1
#

Organism: NCBI:txid2760662